Protein AF-A0A432Z0S8-F1 (afdb_monomer)

Organism: NCBI:txid431675

Structure (mmCIF, N/CA/C/O backbone):
data_AF-A0A432Z0S8-F1
#
_entry.id   AF-A0A432Z0S8-F1
#
loop_
_atom_site.group_PDB
_atom_site.id
_atom_site.type_symbol
_atom_site.label_atom_id
_atom_site.label_alt_id
_atom_site.label_comp_id
_atom_site.label_asym_id
_atom_site.label_entity_id
_atom_site.label_seq_id
_atom_site.pdbx_PDB_ins_code
_atom_site.Cartn_x
_atom_site.Cartn_y
_atom_site.Cartn_z
_atom_site.occupancy
_atom_site.B_iso_or_equiv
_atom_site.auth_seq_id
_atom_site.auth_comp_id
_atom_site.auth_asym_id
_atom_site.auth_atom_id
_atom_site.pdbx_PDB_model_num
ATOM 1 N N . MET A 1 1 ? -70.756 6.159 7.079 1.00 41.97 1 MET A N 1
ATOM 2 C CA . MET A 1 1 ? -69.393 5.868 6.576 1.00 41.97 1 MET A CA 1
ATOM 3 C C . MET A 1 1 ? -68.393 6.643 7.430 1.00 41.97 1 MET A C 1
ATOM 5 O O . MET A 1 1 ? -68.387 7.864 7.355 1.00 41.97 1 MET A O 1
ATOM 9 N N . LYS A 1 2 ? -67.633 5.977 8.310 1.00 38.75 2 LYS A N 1
ATOM 10 C CA . LYS A 1 2 ? -66.615 6.623 9.162 1.00 38.75 2 LYS A CA 1
ATOM 11 C C . LYS A 1 2 ? -65.277 6.604 8.418 1.00 38.75 2 LYS A C 1
ATOM 13 O O . LYS A 1 2 ? -64.790 5.527 8.095 1.00 38.75 2 LYS A O 1
ATOM 18 N N . LYS A 1 3 ? -64.715 7.777 8.114 1.00 46.41 3 LYS A N 1
ATOM 19 C CA . LYS A 1 3 ? -63.361 7.904 7.557 1.00 46.41 3 LYS A CA 1
ATOM 20 C C . LYS A 1 3 ? -62.367 7.886 8.719 1.00 46.41 3 LYS A C 1
ATOM 22 O O . LYS A 1 3 ? -62.436 8.755 9.582 1.00 46.41 3 LYS A O 1
ATOM 27 N N . VAL A 1 4 ? -61.491 6.886 8.756 1.00 46.94 4 VAL A N 1
ATOM 28 C CA . VAL A 1 4 ? -60.359 6.819 9.688 1.00 46.94 4 VAL A CA 1
ATOM 29 C C . VAL A 1 4 ? -59.166 7.465 8.990 1.00 46.94 4 VAL A C 1
ATOM 31 O O . VAL A 1 4 ? -58.782 7.027 7.909 1.00 46.94 4 VAL A O 1
ATOM 34 N N . PHE A 1 5 ? -58.616 8.525 9.578 1.00 50.75 5 PHE A N 1
ATOM 35 C CA . PHE A 1 5 ? -57.353 9.121 9.149 1.00 50.75 5 PHE A CA 1
ATOM 36 C C . PHE A 1 5 ? -56.224 8.472 9.951 1.00 50.75 5 PHE A C 1
ATOM 38 O O . PHE A 1 5 ? -56.194 8.581 11.175 1.00 50.75 5 PHE A O 1
ATOM 45 N N . VAL A 1 6 ? -55.314 7.784 9.264 1.00 52.09 6 VAL A N 1
ATOM 46 C CA . VAL A 1 6 ? -54.070 7.272 9.851 1.00 52.09 6 VAL A CA 1
ATOM 47 C C . VAL A 1 6 ? -53.019 8.368 9.709 1.00 52.09 6 VAL A C 1
ATOM 49 O O . VAL A 1 6 ? -52.659 8.742 8.595 1.00 52.09 6 VAL A O 1
ATOM 52 N N . PHE A 1 7 ? -52.5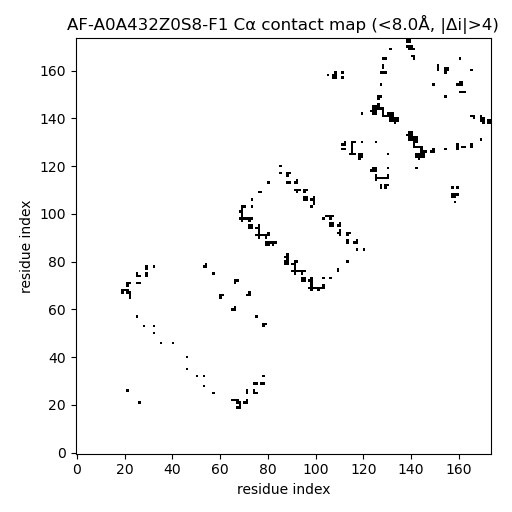58 8.908 10.834 1.00 52.44 7 PHE A N 1
ATOM 53 C CA . PHE A 1 7 ? -51.445 9.852 10.881 1.00 52.44 7 PHE A CA 1
ATOM 54 C C . PHE A 1 7 ? -50.150 9.045 11.030 1.00 52.44 7 PHE A C 1
ATOM 56 O O . PHE A 1 7 ? -49.915 8.429 12.069 1.00 52.44 7 PHE A O 1
ATOM 63 N N . LEU A 1 8 ? -49.337 8.998 9.975 1.00 54.88 8 LEU A N 1
ATOM 64 C CA . LEU A 1 8 ? -48.022 8.362 10.001 1.00 54.88 8 LEU A CA 1
ATOM 65 C C . LEU A 1 8 ? -47.038 9.327 10.680 1.00 54.88 8 LEU A C 1
ATOM 67 O O . LEU A 1 8 ? -46.632 10.328 10.092 1.00 54.88 8 LEU A O 1
ATOM 71 N N . LEU A 1 9 ? -46.696 9.057 11.940 1.00 48.53 9 LEU A N 1
ATOM 72 C CA . LEU A 1 9 ? -45.710 9.831 12.691 1.00 48.53 9 LEU A CA 1
ATOM 73 C C . LEU A 1 9 ? -44.302 9.406 12.234 1.00 48.53 9 LEU A C 1
ATOM 75 O O . LEU A 1 9 ? -43.792 8.373 12.662 1.00 48.53 9 LEU A O 1
ATOM 79 N N . ILE A 1 10 ? -43.682 10.171 11.333 1.00 61.19 10 ILE A N 1
ATOM 80 C CA . ILE A 1 10 ? -42.275 9.974 10.959 1.00 61.19 10 ILE A CA 1
ATOM 81 C C . ILE A 1 10 ? -41.421 10.566 12.084 1.00 61.19 10 ILE A C 1
ATOM 83 O O . ILE A 1 10 ? -41.228 11.777 12.162 1.00 61.19 10 ILE A O 1
ATOM 87 N N . VAL A 1 11 ? -40.942 9.713 12.989 1.00 63.09 11 VAL A N 1
ATOM 88 C CA . VAL A 1 11 ? -39.955 10.095 14.006 1.00 63.09 11 VAL A CA 1
ATOM 89 C C . VAL A 1 11 ? -38.586 10.130 13.332 1.00 63.09 11 VAL A C 1
ATOM 91 O O . VAL A 1 11 ? -37.966 9.095 13.103 1.00 63.09 11 VAL A O 1
ATOM 94 N N . THR A 1 12 ? -38.109 11.324 12.988 1.00 59.41 12 THR A N 1
ATOM 95 C CA . THR A 1 12 ? -36.720 11.527 12.570 1.00 59.41 12 THR A CA 1
ATOM 96 C C . THR A 1 12 ? -35.832 11.518 13.814 1.00 59.41 12 THR A C 1
ATOM 98 O O . THR A 1 12 ? -35.658 12.543 14.473 1.00 59.41 12 THR A O 1
ATOM 101 N N . CYS A 1 13 ? -35.290 10.353 14.168 1.00 56.84 13 CYS A N 1
ATOM 102 C CA . CYS A 1 13 ? -34.176 10.271 15.110 1.00 56.84 13 CYS A CA 1
ATOM 103 C C . CYS A 1 13 ? -32.920 10.819 14.424 1.00 56.84 13 CYS A C 1
ATOM 105 O O . CYS A 1 13 ? -32.254 10.109 13.673 1.00 56.84 13 CYS A O 1
ATOM 107 N N . SER A 1 14 ? -32.600 12.087 14.670 1.00 55.50 14 SER A N 1
ATOM 108 C CA . SER A 1 14 ? -31.286 12.640 14.348 1.00 55.50 14 SER A CA 1
ATOM 109 C C . SER A 1 14 ? -30.269 12.039 15.314 1.00 55.50 14 SER A C 1
ATOM 111 O O . SER A 1 14 ? -30.117 12.521 16.436 1.00 55.50 14 SER A O 1
ATOM 113 N N . PHE A 1 15 ? -29.604 10.957 14.912 1.00 60.72 15 PHE A N 1
ATOM 114 C CA . PHE A 1 15 ? -28.429 10.485 15.634 1.00 60.72 15 PHE A CA 1
ATOM 115 C C . PHE A 1 15 ? -27.281 11.464 15.367 1.00 60.72 15 PHE A C 1
ATOM 117 O O . PHE A 1 15 ? -26.988 11.734 14.198 1.00 60.72 15 PHE A O 1
ATOM 124 N N . PRO A 1 16 ? -26.642 12.032 16.403 1.00 56.00 16 PRO A N 1
ATOM 125 C CA . PRO A 1 16 ? -25.412 12.779 16.204 1.00 56.00 16 PRO A CA 1
ATOM 126 C C . PRO A 1 16 ? -24.366 11.842 15.591 1.00 56.00 16 PRO A C 1
ATOM 128 O O . PRO A 1 16 ? -24.008 10.824 16.180 1.00 56.00 16 PRO A O 1
ATOM 131 N N . VAL A 1 17 ? -23.898 12.182 14.391 1.00 58.09 17 VAL A N 1
ATOM 132 C CA . VAL A 1 17 ? -22.712 11.562 13.799 1.00 58.09 17 VAL A CA 1
ATOM 133 C C . VAL A 1 17 ? -21.517 12.136 14.552 1.00 58.09 17 VAL A C 1
ATOM 135 O O . VAL A 1 17 ? -21.055 13.235 14.250 1.00 58.09 17 VAL A O 1
ATOM 138 N N . PHE A 1 18 ? -21.065 11.438 15.590 1.00 58.38 18 PHE A N 1
ATOM 139 C CA . PHE A 1 18 ? -19.763 11.720 16.177 1.00 58.38 18 PHE A CA 1
ATOM 140 C C . PHE A 1 18 ? -18.705 11.184 15.214 1.00 58.38 18 PHE A C 1
ATOM 142 O O . PHE A 1 18 ? -18.731 10.011 14.851 1.00 58.38 18 PHE A O 1
ATOM 149 N N . ALA A 1 19 ? -17.810 12.055 14.751 1.00 65.31 19 ALA A N 1
ATOM 150 C CA . ALA A 1 19 ? -16.604 11.598 14.081 1.00 65.31 19 ALA A CA 1
ATOM 151 C C . ALA A 1 19 ? -15.737 10.898 15.135 1.00 65.31 19 ALA A C 1
ATOM 153 O O . ALA A 1 19 ? -15.396 11.524 16.140 1.00 65.31 19 ALA A O 1
ATOM 154 N N . ASN A 1 20 ? -15.422 9.619 14.930 1.00 78.31 20 ASN A N 1
ATOM 155 C CA . ASN A 1 20 ? -14.506 8.912 15.820 1.00 78.31 20 ASN A CA 1
ATOM 156 C C . ASN A 1 20 ? -13.107 9.524 15.704 1.00 78.31 20 ASN A C 1
ATOM 158 O O . ASN A 1 20 ? -12.659 9.894 14.614 1.00 78.31 20 ASN A O 1
ATOM 162 N N . GLU A 1 21 ? -12.441 9.680 16.845 1.00 89.50 21 GLU A N 1
ATOM 163 C CA . GLU A 1 21 ? -11.056 10.137 16.890 1.00 89.50 21 GLU A CA 1
ATOM 164 C C . GLU A 1 21 ? -10.124 9.025 16.394 1.00 89.50 21 GLU A C 1
ATOM 166 O O . GLU A 1 21 ? -10.395 7.842 16.584 1.00 89.50 21 GLU A O 1
ATOM 171 N N . ASN A 1 22 ? -9.017 9.404 15.752 1.00 94.69 22 ASN A N 1
ATOM 172 C CA . ASN A 1 22 ? -8.051 8.434 15.232 1.00 94.69 22 ASN A CA 1
ATOM 173 C C . ASN A 1 22 ? -7.352 7.679 16.370 1.00 94.69 22 ASN A C 1
ATOM 175 O O . ASN A 1 22 ? -7.012 8.261 17.405 1.00 94.69 22 ASN A O 1
ATOM 179 N N . ASN A 1 23 ? -7.038 6.410 16.133 1.00 96.81 23 ASN A N 1
ATOM 180 C CA . ASN A 1 23 ? -6.390 5.542 17.100 1.00 96.81 23 ASN A CA 1
ATOM 181 C C . ASN A 1 23 ? -4.902 5.912 17.277 1.00 96.81 23 ASN A C 1
ATOM 183 O O . ASN A 1 23 ? -4.072 5.746 16.376 1.00 96.81 23 ASN A O 1
ATOM 187 N N . THR A 1 24 ? -4.546 6.407 18.466 1.00 97.56 24 THR A N 1
ATOM 188 C CA . THR A 1 24 ? -3.180 6.856 18.789 1.00 97.56 24 THR A CA 1
ATOM 189 C C . THR A 1 24 ? -2.166 5.715 18.828 1.00 97.56 24 THR A C 1
ATOM 191 O O . THR A 1 24 ? -1.017 5.912 18.430 1.00 97.56 24 THR A O 1
ATOM 194 N N . GLU A 1 25 ? -2.580 4.520 19.247 1.00 97.81 25 GLU A N 1
ATOM 195 C CA . GLU A 1 25 ? -1.728 3.331 19.242 1.00 97.81 25 GLU A CA 1
ATOM 196 C C . GLU A 1 25 ? -1.424 2.888 17.810 1.00 97.81 25 GLU A C 1
ATOM 198 O O . GLU A 1 25 ? -0.278 2.602 17.467 1.00 97.81 25 GLU A O 1
ATOM 203 N N . LEU A 1 26 ? -2.420 2.921 16.926 1.00 98.00 26 LEU A N 1
ATOM 204 C CA . LEU A 1 26 ? -2.212 2.585 15.523 1.00 98.00 26 LEU A CA 1
ATOM 205 C C . LEU A 1 26 ? -1.317 3.608 14.811 1.00 98.00 26 LEU A C 1
ATOM 207 O O . LEU A 1 26 ? -0.475 3.236 13.994 1.00 98.00 26 LEU A O 1
ATOM 211 N N . ALA A 1 27 ? -1.436 4.890 15.165 1.00 97.94 27 ALA A N 1
ATOM 212 C CA . ALA A 1 27 ? -0.508 5.920 14.708 1.00 97.94 27 ALA A CA 1
ATOM 213 C C . ALA A 1 27 ? 0.930 5.672 15.206 1.00 97.94 27 ALA A C 1
ATOM 215 O O . ALA A 1 27 ? 1.882 5.875 14.449 1.00 97.94 27 ALA A O 1
ATOM 216 N N . ARG A 1 28 ? 1.112 5.206 16.450 1.00 98.38 28 ARG A N 1
ATOM 217 C CA . ARG A 1 28 ? 2.427 4.808 16.981 1.00 98.38 28 ARG A CA 1
ATOM 218 C C . ARG A 1 28 ? 3.014 3.642 16.181 1.00 98.38 28 ARG A C 1
ATOM 220 O O . ARG A 1 28 ? 4.130 3.773 15.682 1.00 98.38 28 ARG A O 1
ATOM 227 N N . LEU A 1 29 ? 2.247 2.564 15.993 1.00 98.25 29 LEU A N 1
ATOM 228 C CA . LEU A 1 29 ? 2.660 1.383 15.221 1.00 98.25 29 LEU A CA 1
ATOM 229 C C . LEU A 1 29 ? 3.061 1.750 13.788 1.00 98.25 29 LEU A C 1
ATOM 231 O O . LEU A 1 29 ? 4.092 1.294 13.297 1.00 98.25 29 LEU A O 1
ATOM 235 N N . PHE A 1 30 ? 2.282 2.614 13.134 1.00 97.94 30 PHE A N 1
ATOM 236 C CA . PHE A 1 30 ? 2.601 3.118 11.802 1.00 97.94 30 PHE A CA 1
ATOM 237 C C . PHE A 1 30 ? 3.923 3.889 11.788 1.00 97.94 30 PHE A C 1
ATOM 239 O O . PHE A 1 30 ? 4.773 3.649 10.937 1.00 97.94 30 PHE A O 1
ATOM 246 N N . ASN A 1 31 ? 4.133 4.808 12.730 1.00 97.25 31 ASN A N 1
ATOM 247 C CA . ASN A 1 31 ? 5.365 5.593 12.771 1.00 97.25 31 ASN A CA 1
ATOM 248 C C . ASN A 1 31 ? 6.602 4.722 13.017 1.00 97.25 31 ASN A C 1
ATOM 250 O O . ASN A 1 31 ? 7.661 5.010 12.460 1.00 97.25 31 ASN A O 1
ATOM 254 N N . GLU A 1 32 ? 6.491 3.686 13.844 1.00 95.88 32 GLU A N 1
ATOM 255 C CA . GLU A 1 32 ? 7.565 2.712 14.072 1.00 95.88 32 GLU A CA 1
ATOM 256 C C . GLU A 1 32 ? 7.866 1.903 12.814 1.00 95.88 32 GLU A C 1
ATOM 258 O O . GLU A 1 32 ? 9.026 1.770 12.434 1.00 95.88 32 GLU A O 1
ATOM 263 N N . ASP A 1 33 ? 6.826 1.454 12.115 1.00 95.44 33 ASP A N 1
ATOM 264 C CA . ASP A 1 33 ? 6.955 0.767 10.834 1.00 95.44 33 ASP A CA 1
ATOM 265 C C . ASP A 1 33 ? 7.683 1.627 9.783 1.00 95.44 33 ASP A C 1
ATOM 267 O O . ASP A 1 33 ? 8.674 1.201 9.190 1.00 95.44 33 ASP A O 1
ATOM 271 N N . GLN A 1 34 ? 7.275 2.889 9.620 1.00 94.38 34 GLN A N 1
ATOM 272 C CA . GLN A 1 34 ? 7.924 3.806 8.677 1.00 94.38 34 GLN A CA 1
ATOM 273 C C . GLN A 1 34 ? 9.376 4.129 9.053 1.00 94.38 34 GLN A C 1
ATOM 275 O O . GLN A 1 34 ? 10.187 4.429 8.174 1.00 94.38 34 GLN A O 1
ATOM 280 N N . GLN A 1 35 ? 9.707 4.130 10.347 1.00 93.25 35 GLN A N 1
ATOM 281 C CA . GLN A 1 35 ? 11.079 4.326 10.815 1.00 93.25 35 GLN A CA 1
ATOM 282 C C . GLN A 1 35 ? 11.944 3.103 10.509 1.00 93.25 35 GLN A C 1
ATOM 284 O O . GLN A 1 35 ? 13.042 3.273 9.978 1.00 93.25 35 GLN A O 1
ATOM 289 N N . ALA A 1 36 ? 11.433 1.896 10.763 1.00 89.75 36 ALA A N 1
ATOM 290 C CA . ALA A 1 36 ? 12.126 0.647 10.457 1.00 89.75 36 ALA A CA 1
ATOM 291 C C . ALA A 1 36 ? 12.476 0.547 8.963 1.00 89.75 36 ALA A C 1
ATOM 293 O O . ALA A 1 36 ? 13.636 0.324 8.626 1.00 89.75 36 ALA A O 1
ATOM 294 N N . GLN A 1 37 ? 11.531 0.865 8.071 1.00 86.44 37 GLN A N 1
ATOM 295 C CA . GLN A 1 37 ? 11.727 0.839 6.610 1.00 86.44 37 GLN A CA 1
ATOM 296 C C . GLN A 1 37 ? 12.766 1.848 6.086 1.00 86.44 37 GLN A C 1
ATOM 298 O O . GLN A 1 37 ? 13.246 1.738 4.959 1.00 86.44 37 GLN A O 1
ATOM 303 N N . ARG A 1 38 ? 13.118 2.866 6.880 1.00 86.19 38 ARG A N 1
ATOM 304 C CA . ARG A 1 38 ? 14.179 3.836 6.547 1.00 86.19 38 ARG A CA 1
ATOM 305 C C . ARG A 1 38 ? 15.529 3.463 7.145 1.00 86.19 38 ARG A C 1
ATOM 307 O O . ARG A 1 38 ? 16.543 4.038 6.752 1.00 86.19 38 ARG A O 1
ATOM 314 N N . SER A 1 39 ? 15.536 2.579 8.135 1.00 80.81 39 SER A N 1
ATOM 315 C CA . SER A 1 39 ? 16.743 2.178 8.840 1.00 80.81 39 SER A CA 1
ATOM 316 C C . SER A 1 39 ? 17.507 1.121 8.044 1.00 80.81 39 SER A C 1
ATOM 318 O O . SER A 1 39 ? 16.917 0.238 7.430 1.00 80.81 39 SER A O 1
ATOM 320 N N . GLN A 1 40 ? 18.835 1.207 8.054 1.00 70.94 40 GLN A N 1
ATOM 321 C CA . GLN A 1 40 ? 19.690 0.108 7.611 1.00 70.94 40 GLN A CA 1
ATOM 322 C C . GLN A 1 40 ? 19.971 -0.762 8.838 1.00 70.94 40 GLN A C 1
ATOM 324 O O . GLN A 1 40 ? 20.832 -0.416 9.648 1.00 70.94 40 GLN A O 1
ATOM 329 N N . SER A 1 41 ? 19.205 -1.839 9.023 1.00 75.19 41 SER A N 1
ATOM 330 C CA . SER A 1 41 ? 19.532 -2.850 10.034 1.00 75.19 41 SER A CA 1
ATOM 331 C C . SER A 1 41 ? 20.477 -3.887 9.445 1.00 75.19 41 SER A C 1
ATOM 333 O O . SER A 1 41 ? 20.346 -4.277 8.289 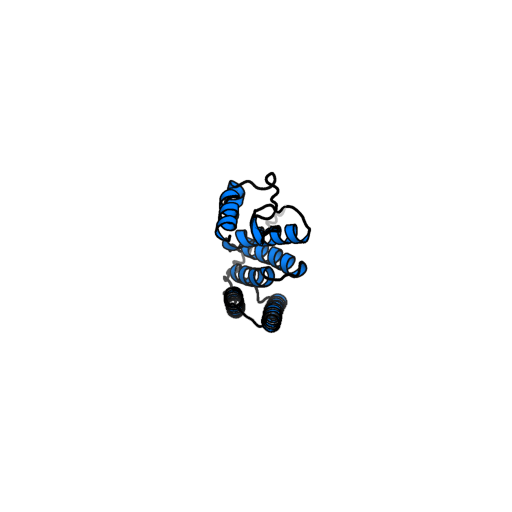1.00 75.19 41 SER A O 1
ATOM 335 N N . ASN A 1 42 ? 21.394 -4.368 10.278 1.00 75.38 42 ASN A N 1
ATOM 336 C CA . ASN A 1 42 ? 22.218 -5.536 9.975 1.00 75.38 42 ASN A CA 1
ATOM 337 C C . ASN A 1 42 ? 21.686 -6.807 10.668 1.00 75.38 42 ASN A C 1
ATOM 339 O O . ASN A 1 42 ? 22.238 -7.885 10.458 1.00 75.38 42 ASN A O 1
ATOM 343 N N . ASP A 1 43 ? 20.648 -6.677 11.505 1.00 85.62 43 ASP A N 1
ATOM 344 C CA . ASP A 1 43 ? 19.959 -7.776 12.188 1.00 85.62 43 ASP A CA 1
ATOM 345 C C . ASP A 1 43 ? 18.565 -7.952 11.571 1.00 85.62 43 ASP A C 1
ATOM 347 O O . ASP A 1 43 ? 17.587 -7.326 11.990 1.00 85.62 43 ASP A O 1
ATOM 351 N N . TRP A 1 44 ? 18.517 -8.757 10.510 1.00 82.44 44 TRP A N 1
ATOM 352 C CA . TRP A 1 44 ? 17.300 -9.055 9.754 1.00 82.44 44 TRP A CA 1
ATOM 353 C C . TRP A 1 44 ? 16.300 -9.872 10.582 1.00 82.44 44 TRP A C 1
ATOM 355 O O . TRP A 1 44 ? 15.110 -9.579 10.565 1.00 82.44 44 TRP A O 1
ATOM 365 N N . ASP A 1 45 ? 16.780 -10.802 11.413 1.00 86.00 45 ASP A N 1
ATOM 366 C CA . ASP A 1 45 ? 15.914 -11.623 12.265 1.00 86.00 45 ASP A CA 1
ATOM 367 C C . ASP A 1 45 ? 15.177 -10.780 13.319 1.00 86.00 45 ASP A C 1
ATOM 369 O O . ASP A 1 45 ? 14.038 -11.080 13.690 1.00 86.00 45 ASP A O 1
ATOM 373 N N . ALA A 1 46 ? 15.830 -9.750 13.869 1.00 86.25 46 ALA A N 1
ATOM 374 C CA . ALA A 1 46 ? 15.176 -8.815 14.779 1.00 86.25 46 ALA A CA 1
ATOM 375 C C . ALA A 1 46 ? 14.115 -7.972 14.066 1.00 86.25 46 ALA A C 1
ATOM 377 O O . ALA A 1 46 ? 13.009 -7.846 14.597 1.00 86.25 46 ALA A O 1
ATOM 378 N N . LEU A 1 47 ? 14.419 -7.464 12.867 1.00 85.81 47 LEU A N 1
ATOM 379 C CA . LEU A 1 47 ? 13.455 -6.712 12.063 1.00 85.81 47 LEU A CA 1
ATOM 380 C C . LEU A 1 47 ? 12.207 -7.540 11.753 1.00 85.81 47 LEU A C 1
ATOM 382 O O . LEU A 1 47 ? 11.098 -7.073 12.010 1.00 85.81 47 LEU A O 1
ATOM 386 N N . ASP A 1 48 ? 12.377 -8.782 11.298 1.00 86.62 48 ASP A N 1
ATOM 387 C CA . ASP A 1 48 ? 11.262 -9.666 10.947 1.00 86.62 48 ASP A CA 1
ATOM 388 C C . ASP A 1 48 ? 10.346 -9.928 12.151 1.00 86.62 48 ASP A C 1
ATOM 390 O O . ASP A 1 48 ? 9.114 -9.913 12.038 1.00 86.62 48 ASP A O 1
ATOM 394 N N . ARG A 1 49 ? 10.933 -10.130 13.341 1.00 90.38 49 ARG A N 1
ATOM 395 C CA . ARG A 1 49 ? 10.170 -10.297 14.589 1.00 90.38 49 ARG A CA 1
ATOM 396 C C . ARG A 1 49 ? 9.400 -9.035 14.963 1.00 90.38 49 ARG A C 1
ATOM 398 O O . ARG A 1 49 ? 8.252 -9.135 15.392 1.00 90.38 49 ARG A O 1
ATOM 405 N N . GLU A 1 50 ? 10.011 -7.863 14.829 1.00 92.19 50 GLU A N 1
ATOM 406 C CA . GLU A 1 50 ? 9.357 -6.588 15.132 1.00 92.19 50 GLU A CA 1
ATOM 407 C C . GLU A 1 50 ? 8.231 -6.273 14.141 1.00 92.19 50 GLU A C 1
ATOM 409 O O . GLU A 1 50 ? 7.157 -5.826 14.546 1.00 92.19 50 GLU A O 1
ATOM 414 N N . GLU A 1 51 ? 8.436 -6.549 12.854 1.00 92.56 51 GLU A N 1
ATOM 415 C CA . GLU A 1 51 ? 7.406 -6.437 11.821 1.00 92.56 51 GLU A CA 1
ATOM 416 C C . GLU A 1 51 ? 6.224 -7.371 12.093 1.00 92.56 51 GLU A C 1
ATOM 418 O O . GLU A 1 51 ? 5.069 -6.939 12.037 1.00 92.56 51 GLU A O 1
ATOM 423 N N . ALA A 1 52 ? 6.492 -8.631 12.452 1.00 94.44 52 ALA A N 1
ATOM 424 C CA . ALA A 1 52 ? 5.453 -9.580 12.844 1.00 94.44 52 ALA A CA 1
ATOM 425 C C . ALA A 1 52 ? 4.682 -9.104 14.085 1.00 94.44 52 ALA A C 1
ATOM 427 O O . ALA A 1 52 ? 3.451 -9.098 14.078 1.00 94.44 52 ALA A O 1
ATOM 428 N N . ALA A 1 53 ? 5.384 -8.615 15.112 1.00 96.62 53 ALA A N 1
ATOM 429 C CA . ALA A 1 53 ? 4.756 -8.092 16.323 1.00 96.62 53 ALA A CA 1
ATOM 430 C C . ALA A 1 53 ? 3.846 -6.884 16.037 1.00 96.62 53 ALA A C 1
ATOM 432 O O . ALA A 1 53 ? 2.762 -6.775 16.617 1.00 96.62 53 ALA A O 1
ATOM 433 N N . ARG A 1 54 ? 4.241 -5.992 15.113 1.00 97.62 54 ARG A N 1
ATOM 434 C CA . ARG A 1 54 ? 3.379 -4.884 14.669 1.00 97.62 54 ARG A CA 1
ATOM 435 C C . ARG A 1 54 ? 2.119 -5.402 13.978 1.00 97.62 54 ARG A C 1
ATOM 437 O O . ARG A 1 54 ? 1.029 -4.937 14.309 1.00 97.62 54 ARG A O 1
ATOM 444 N N . ARG A 1 55 ? 2.232 -6.381 13.074 1.00 98.06 55 ARG A N 1
ATOM 445 C CA . ARG A 1 55 ? 1.063 -6.995 12.415 1.00 98.06 55 ARG A CA 1
ATOM 446 C C . ARG A 1 55 ? 0.111 -7.637 13.427 1.00 98.06 55 ARG A C 1
ATOM 448 O O . ARG A 1 55 ? -1.092 -7.385 13.363 1.00 98.06 55 ARG A O 1
ATOM 455 N N . ASP A 1 56 ? 0.633 -8.375 14.403 1.00 98.31 56 ASP A N 1
ATOM 456 C CA . ASP A 1 56 ? -0.168 -8.993 15.468 1.00 98.31 56 ASP A CA 1
ATOM 457 C C . ASP A 1 56 ? -0.901 -7.953 16.327 1.00 98.31 56 ASP A C 1
ATOM 459 O O . ASP A 1 56 ? -2.079 -8.127 16.658 1.00 98.31 56 ASP A O 1
ATOM 463 N N . ALA A 1 57 ? -0.243 -6.834 16.645 1.00 98.50 57 ALA A N 1
ATOM 464 C CA . ALA A 1 57 ? -0.869 -5.727 17.361 1.00 98.50 57 ALA A CA 1
ATOM 465 C C . ALA A 1 57 ? -2.030 -5.116 16.556 1.00 98.50 57 ALA A C 1
ATOM 467 O O . ALA A 1 57 ? -3.120 -4.925 17.101 1.00 98.50 57 ALA A O 1
ATOM 468 N N . VAL A 1 58 ? -1.851 -4.889 15.248 1.00 98.62 58 VAL A N 1
ATOM 469 C CA . VAL A 1 58 ? -2.931 -4.401 14.371 1.00 98.62 58 VAL A CA 1
ATOM 470 C C . VAL A 1 58 ? -4.093 -5.397 14.304 1.00 98.62 58 VAL A C 1
ATOM 472 O O . VAL A 1 58 ? -5.252 -4.990 14.395 1.00 98.62 58 VAL A O 1
ATOM 475 N N . LEU A 1 59 ? -3.821 -6.703 14.202 1.00 98.62 59 LEU A N 1
ATOM 476 C CA . LEU A 1 59 ? -4.867 -7.734 14.228 1.00 98.62 59 LEU A CA 1
ATOM 477 C C . LEU A 1 59 ? -5.663 -7.713 15.539 1.00 98.62 59 LEU A C 1
ATOM 479 O O . LEU A 1 59 ? -6.886 -7.877 15.523 1.00 98.62 59 LEU A O 1
ATOM 483 N N . ALA A 1 60 ? -4.996 -7.487 16.672 1.00 98.56 60 ALA A N 1
ATOM 484 C CA . ALA A 1 60 ? -5.664 -7.363 17.961 1.00 98.56 60 ALA A CA 1
ATOM 485 C C . ALA A 1 60 ? -6.591 -6.135 18.014 1.00 98.56 60 ALA A C 1
ATOM 487 O O . ALA A 1 60 ? -7.715 -6.261 18.504 1.00 98.56 60 ALA A O 1
ATOM 488 N N . LEU A 1 61 ? -6.161 -4.986 17.481 1.00 98.50 61 LEU A N 1
ATOM 489 C CA . LEU A 1 61 ? -6.983 -3.771 17.383 1.00 98.50 61 LEU A CA 1
ATOM 490 C C . LEU A 1 61 ? -8.204 -3.991 16.475 1.00 98.50 61 LEU A C 1
ATOM 492 O O . LEU A 1 61 ? -9.331 -3.695 16.873 1.00 98.50 61 LEU A O 1
ATOM 496 N N . LEU A 1 62 ? -8.007 -4.602 15.300 1.00 98.19 62 LEU A N 1
ATOM 497 C CA . LEU A 1 62 ? -9.092 -4.967 14.378 1.00 98.19 62 LEU A CA 1
ATOM 498 C C . LEU A 1 62 ? -10.128 -5.870 15.058 1.00 98.19 62 LEU A C 1
ATOM 500 O O . LEU A 1 62 ? -11.328 -5.627 14.964 1.00 98.19 62 LEU A O 1
ATOM 504 N N . LYS A 1 63 ? -9.674 -6.894 15.793 1.00 98.12 63 LYS A N 1
ATOM 505 C CA . LYS A 1 63 ? -10.557 -7.833 16.500 1.00 98.12 63 LYS A CA 1
ATOM 506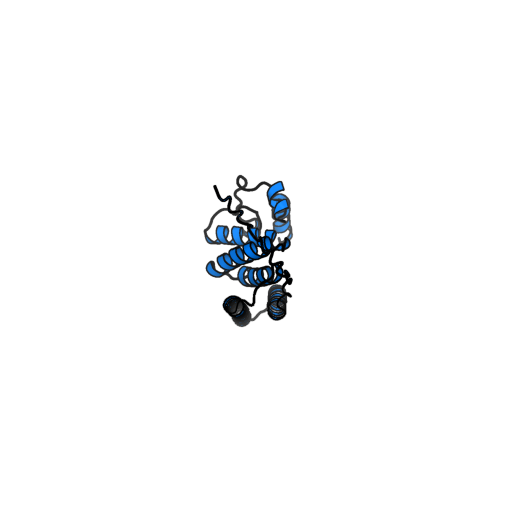 C C . LYS A 1 63 ? -11.381 -7.161 17.602 1.00 98.12 63 LYS A C 1
ATOM 508 O O . LYS A 1 63 ? -12.497 -7.599 17.873 1.00 98.12 63 LYS A O 1
ATOM 513 N N . LYS A 1 64 ? -10.830 -6.133 18.251 1.00 97.88 64 LYS A N 1
ATOM 514 C CA . LYS A 1 64 ? -11.526 -5.345 19.278 1.00 97.88 64 LYS A CA 1
ATOM 515 C C . LYS A 1 64 ? -12.483 -4.304 18.693 1.00 97.88 64 LYS A C 1
ATOM 517 O O . LYS A 1 64 ? -13.275 -3.750 19.446 1.00 97.88 64 LYS A O 1
ATOM 522 N N . GLY A 1 65 ? -12.432 -4.063 17.382 1.00 96.62 65 GLY A N 1
ATOM 523 C CA . GLY A 1 65 ? -13.195 -3.001 16.730 1.00 96.62 65 GLY A CA 1
ATOM 524 C C . GLY A 1 65 ? -12.595 -1.609 16.933 1.00 96.62 65 GLY A C 1
ATOM 525 O O . GLY A 1 65 ? -13.299 -0.632 16.762 1.00 96.62 65 GLY A O 1
ATOM 526 N N . GLU A 1 66 ? -11.310 -1.509 17.285 1.00 97.25 66 GLU A N 1
ATOM 527 C CA . GLU A 1 66 ? -10.634 -0.237 17.601 1.00 97.25 66 GLU A CA 1
ATOM 528 C C . GLU A 1 66 ? -9.998 0.436 16.362 1.00 97.25 66 GLU A C 1
ATOM 530 O O . GLU A 1 66 ? -9.249 1.403 16.494 1.00 97.25 66 GLU A O 1
ATOM 535 N N . VAL A 1 67 ? -10.258 -0.087 15.159 1.00 97.94 67 VAL A N 1
ATOM 536 C CA . VAL A 1 67 ? -9.845 0.487 13.865 1.00 97.94 67 VAL A CA 1
ATOM 537 C C . VAL A 1 67 ? -11.103 0.994 13.173 1.00 97.94 67 VAL A C 1
ATOM 539 O O . VAL A 1 67 ? -11.897 0.197 12.666 1.00 97.94 67 VAL A O 1
ATOM 542 N N . GLU A 1 68 ? -11.318 2.307 13.187 1.00 96.94 68 GLU A N 1
ATOM 543 C CA . GLU A 1 68 ? -12.638 2.870 12.881 1.00 96.94 68 GLU A CA 1
ATOM 544 C C . GLU A 1 68 ? -12.594 3.955 11.807 1.00 96.94 68 GLU A C 1
ATOM 546 O O . GLU A 1 68 ? -13.497 4.024 10.972 1.00 96.94 68 GLU A O 1
ATOM 551 N N . THR A 1 69 ? -11.557 4.795 11.794 1.00 98.12 69 THR A N 1
ATOM 552 C CA . THR A 1 69 ? -11.474 5.918 10.855 1.00 98.12 69 THR A CA 1
ATOM 553 C C . THR A 1 69 ? -10.748 5.541 9.569 1.00 98.12 69 THR A C 1
ATOM 555 O O . THR A 1 69 ? -9.943 4.611 9.523 1.00 98.12 69 THR A O 1
ATOM 558 N N . GLY A 1 70 ? -10.955 6.325 8.506 1.00 98.19 70 GLY A N 1
ATOM 559 C CA . GLY A 1 70 ? -10.190 6.151 7.273 1.00 98.19 70 GLY A CA 1
ATOM 560 C C . GLY A 1 70 ? -8.672 6.204 7.500 1.00 98.19 70 GLY A C 1
ATOM 561 O O . GLY A 1 70 ? -7.941 5.429 6.885 1.00 98.19 70 GLY A O 1
ATOM 562 N N . LEU A 1 71 ? -8.188 7.046 8.422 1.00 98.38 71 LEU A N 1
ATOM 563 C CA . LEU A 1 71 ? -6.764 7.102 8.763 1.00 98.38 71 LEU A CA 1
ATOM 564 C C . LEU A 1 71 ? -6.302 5.841 9.503 1.00 98.38 71 LEU A C 1
ATOM 566 O O . LEU A 1 71 ? -5.205 5.355 9.232 1.00 98.38 71 LEU A O 1
ATOM 570 N N . ASP A 1 72 ? -7.135 5.285 10.382 1.00 98.62 72 ASP A N 1
ATOM 571 C CA . ASP A 1 72 ? -6.805 4.048 11.083 1.00 98.62 72 ASP A CA 1
ATOM 572 C C . ASP A 1 72 ? -6.623 2.899 10.087 1.00 98.62 72 ASP A C 1
ATOM 574 O O . ASP A 1 72 ? -5.578 2.249 10.040 1.00 98.62 72 ASP A O 1
ATOM 578 N N . TYR A 1 73 ? -7.607 2.704 9.208 1.00 98.81 73 TYR A N 1
ATOM 579 C CA . TYR A 1 73 ? -7.532 1.686 8.163 1.00 98.81 73 TYR A CA 1
ATOM 580 C C . TYR A 1 73 ? -6.331 1.895 7.233 1.00 98.81 73 TYR A C 1
ATOM 582 O O . TYR A 1 73 ? -5.704 0.918 6.826 1.00 98.81 73 TYR A O 1
ATOM 590 N N . PHE A 1 74 ? -5.964 3.147 6.937 1.00 98.81 74 PHE A N 1
ATOM 591 C CA . PHE A 1 74 ? -4.765 3.448 6.155 1.00 98.81 74 PHE A CA 1
ATOM 592 C C . PHE A 1 74 ? -3.489 2.999 6.872 1.00 98.81 74 PHE A C 1
ATOM 594 O O . PHE A 1 74 ? -2.660 2.314 6.278 1.00 98.81 74 PHE A O 1
ATOM 601 N N . HIS A 1 75 ? -3.332 3.360 8.147 1.00 98.75 75 HIS A N 1
ATOM 602 C CA . HIS A 1 75 ? -2.174 2.965 8.947 1.00 98.75 75 HIS A CA 1
ATOM 603 C C . HIS A 1 75 ? -2.048 1.443 9.048 1.00 98.75 75 HIS A C 1
ATOM 605 O O . HIS A 1 75 ? -0.970 0.901 8.805 1.00 98.75 75 HIS A O 1
ATOM 611 N N . ALA A 1 76 ? -3.156 0.752 9.328 1.00 98.75 76 ALA A N 1
ATOM 612 C CA . ALA A 1 76 ? -3.200 -0.704 9.343 1.00 98.75 76 ALA A CA 1
ATOM 613 C C . ALA A 1 76 ? -2.793 -1.297 7.982 1.00 98.75 76 ALA A C 1
ATOM 615 O O . ALA A 1 76 ? -1.961 -2.200 7.924 1.00 98.75 76 ALA A O 1
ATOM 616 N N . ALA A 1 77 ? -3.337 -0.767 6.882 1.00 98.75 77 ALA A N 1
ATOM 617 C CA . ALA A 1 77 ? -3.038 -1.238 5.535 1.00 98.75 77 ALA A CA 1
ATOM 618 C C . ALA A 1 77 ? -1.552 -1.098 5.173 1.00 98.75 77 ALA A C 1
ATOM 620 O O . ALA A 1 77 ? -0.986 -2.020 4.591 1.00 98.75 77 ALA A O 1
ATOM 621 N N . VAL A 1 78 ? -0.906 0.016 5.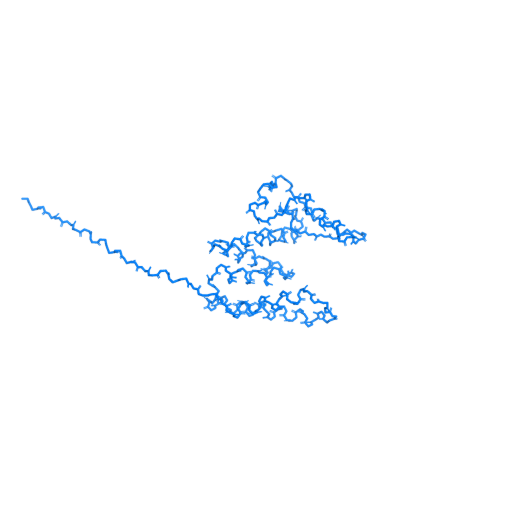536 1.00 98.38 78 VAL A N 1
ATOM 622 C CA . VAL A 1 78 ? 0.526 0.219 5.258 1.00 98.38 78 VAL A CA 1
ATOM 623 C C . VAL A 1 78 ? 1.393 -0.804 5.994 1.00 98.38 78 VAL A C 1
ATOM 625 O O . VAL A 1 78 ? 2.296 -1.367 5.385 1.00 98.38 78 VAL A O 1
ATOM 628 N N . ILE A 1 79 ? 1.081 -1.110 7.256 1.00 98.44 79 ILE A N 1
ATOM 629 C CA . ILE A 1 79 ? 1.831 -2.109 8.038 1.00 98.44 79 ILE A CA 1
ATOM 630 C C . ILE A 1 79 ? 1.757 -3.496 7.372 1.00 98.44 79 ILE A C 1
ATOM 632 O O . ILE A 1 79 ? 2.756 -4.207 7.298 1.00 98.44 79 ILE A O 1
ATOM 636 N N . PHE A 1 80 ? 0.594 -3.887 6.840 1.00 98.44 80 PHE A N 1
ATOM 637 C CA . PHE A 1 80 ? 0.465 -5.154 6.110 1.00 98.44 80 PHE A CA 1
ATOM 638 C C . PHE A 1 80 ? 1.092 -5.122 4.707 1.00 98.44 80 PHE A C 1
ATOM 640 O O . PHE A 1 80 ? 1.584 -6.150 4.246 1.00 98.44 80 PHE A O 1
ATOM 647 N N . GLN A 1 81 ? 1.110 -3.966 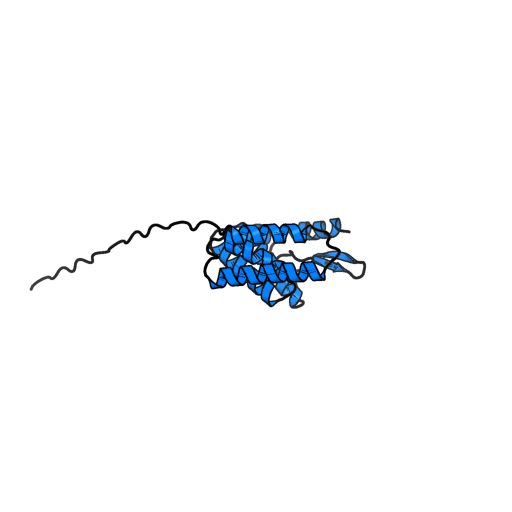4.034 1.00 96.88 81 GLN A N 1
ATOM 648 C CA . GLN A 1 81 ? 1.691 -3.802 2.694 1.00 96.88 81 GLN A CA 1
ATOM 649 C C . GLN A 1 81 ? 3.186 -4.149 2.650 1.00 96.88 81 GLN A C 1
ATOM 651 O O . GLN A 1 81 ? 3.679 -4.592 1.612 1.00 96.88 81 GLN A O 1
ATOM 656 N N . HIS A 1 82 ? 3.903 -3.948 3.757 1.00 93.50 82 HIS A N 1
ATOM 657 C CA . HIS A 1 82 ? 5.332 -4.248 3.866 1.00 93.50 82 HIS A CA 1
ATOM 658 C C . HIS A 1 82 ? 5.647 -5.731 4.090 1.00 93.50 82 HIS A C 1
ATOM 660 O O . HIS A 1 82 ? 6.807 -6.116 4.031 1.00 93.50 82 HIS A O 1
ATOM 666 N N . SER A 1 83 ? 4.636 -6.581 4.282 1.00 93.06 83 SER A N 1
ATOM 667 C CA . SER A 1 83 ? 4.833 -8.026 4.397 1.00 93.06 83 SER 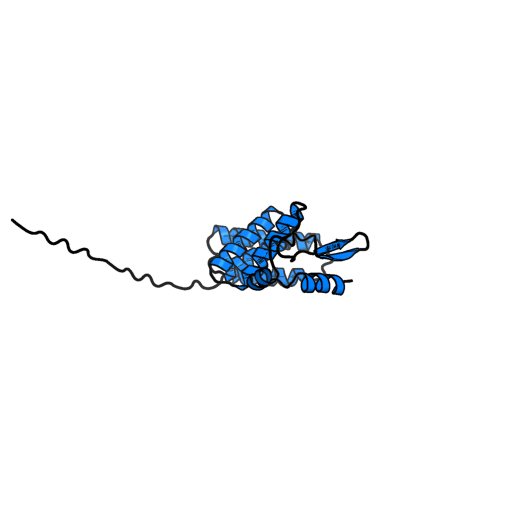A CA 1
ATOM 668 C C . SER A 1 83 ? 5.217 -8.668 3.055 1.00 93.06 83 SER A C 1
ATOM 670 O O . SER A 1 83 ? 4.853 -8.199 1.967 1.00 93.06 83 SER A O 1
ATOM 672 N N . GLU A 1 84 ? 5.919 -9.797 3.129 1.00 91.31 84 GLU A N 1
ATOM 673 C CA . GLU A 1 84 ? 6.145 -10.708 1.998 1.00 91.31 84 GLU A CA 1
ATOM 674 C C . GLU A 1 84 ? 5.021 -11.751 1.847 1.00 91.31 84 GLU A C 1
ATOM 676 O O . GLU A 1 84 ? 4.925 -12.441 0.833 1.00 91.31 84 GLU A O 1
ATOM 681 N N . SER A 1 85 ? 4.126 -11.858 2.835 1.00 95.88 85 SER A N 1
ATOM 682 C CA . SER A 1 85 ? 2.997 -12.788 2.794 1.00 95.88 85 SER A CA 1
ATOM 683 C C . SER A 1 85 ? 1.884 -12.284 1.877 1.00 95.88 85 SER A C 1
ATOM 685 O O . SER A 1 85 ? 1.335 -11.199 2.072 1.00 95.88 85 SER A O 1
ATOM 687 N N . VAL A 1 86 ? 1.449 -13.127 0.935 1.00 97.56 86 VAL A N 1
ATOM 688 C CA . VAL A 1 86 ? 0.276 -12.845 0.089 1.00 97.56 86 VAL A CA 1
ATOM 689 C C . VAL A 1 86 ? -0.995 -12.609 0.903 1.00 97.56 86 VAL A C 1
ATOM 691 O O . VAL A 1 86 ? -1.842 -11.812 0.502 1.00 97.56 86 VAL A O 1
ATOM 694 N N . GLU A 1 87 ? -1.148 -13.271 2.052 1.00 98.06 87 GLU A N 1
ATOM 695 C CA . GLU A 1 87 ? -2.318 -13.068 2.908 1.00 98.06 87 GLU A CA 1
ATOM 696 C C . GLU A 1 87 ? -2.329 -11.657 3.501 1.00 98.06 87 GLU A C 1
ATOM 698 O O . GLU A 1 87 ? -3.366 -10.990 3.507 1.00 98.06 87 GLU A O 1
ATOM 703 N N . ASP A 1 88 ? -1.169 -11.175 3.939 1.00 98.12 88 ASP A N 1
ATOM 704 C CA . ASP A 1 88 ? -1.033 -9.820 4.459 1.00 98.12 88 ASP A CA 1
ATOM 705 C C . ASP A 1 88 ? -1.227 -8.783 3.357 1.00 98.12 88 ASP A C 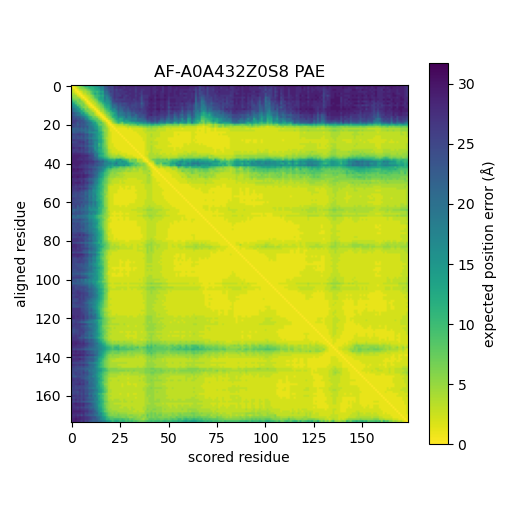1
ATOM 707 O O . ASP A 1 88 ? -1.938 -7.807 3.569 1.00 98.12 88 ASP A O 1
ATOM 711 N N . ILE A 1 89 ? -0.718 -9.017 2.148 1.00 98.50 89 ILE A N 1
ATOM 712 C CA . ILE A 1 89 ? -0.941 -8.101 1.021 1.00 98.50 89 ILE A CA 1
ATOM 713 C C . ILE A 1 89 ? -2.437 -8.046 0.651 1.00 98.50 89 ILE A C 1
ATOM 715 O O . ILE A 1 89 ? -2.981 -6.967 0.406 1.00 98.50 89 ILE A O 1
ATOM 719 N N . ARG A 1 90 ? -3.156 -9.180 0.685 1.00 98.56 90 ARG A N 1
ATOM 720 C CA . ARG A 1 90 ? -4.624 -9.197 0.512 1.00 98.56 90 ARG A CA 1
ATOM 721 C C . ARG A 1 90 ? -5.325 -8.383 1.597 1.00 98.56 90 ARG A C 1
ATOM 723 O O . ARG A 1 90 ? -6.273 -7.653 1.305 1.00 98.56 90 ARG A O 1
ATOM 730 N N . ARG A 1 91 ? -4.857 -8.490 2.842 1.00 98.62 91 ARG A N 1
ATOM 731 C CA . ARG A 1 91 ? -5.369 -7.703 3.966 1.00 98.62 91 ARG A CA 1
ATOM 732 C C . ARG A 1 91 ? -5.083 -6.214 3.781 1.00 98.62 91 ARG A C 1
ATOM 734 O O . ARG A 1 91 ? -5.994 -5.414 3.972 1.00 98.62 91 ARG A O 1
ATOM 741 N N . ALA A 1 92 ? -3.883 -5.846 3.336 1.00 98.75 92 ALA A N 1
ATOM 742 C CA . ALA A 1 92 ? -3.517 -4.473 3.002 1.00 98.75 92 ALA A CA 1
ATOM 743 C C . ALA A 1 92 ? -4.473 -3.883 1.957 1.00 98.75 92 ALA A C 1
ATOM 745 O O . ALA A 1 92 ? -5.003 -2.792 2.162 1.00 98.75 92 ALA A O 1
ATOM 746 N N . HIS A 1 93 ? -4.775 -4.634 0.894 1.00 98.81 93 HIS A N 1
ATOM 747 C CA . HIS A 1 93 ? -5.717 -4.206 -0.141 1.00 98.81 93 HIS A CA 1
ATOM 748 C C . HIS A 1 93 ? -7.134 -3.972 0.403 1.00 98.81 93 HIS A C 1
ATOM 750 O O . HIS A 1 93 ? -7.742 -2.928 0.151 1.00 98.81 93 HIS A O 1
ATOM 756 N N . ALA A 1 94 ? -7.653 -4.912 1.199 1.00 98.81 94 ALA A N 1
ATOM 757 C CA . ALA A 1 94 ? -8.975 -4.782 1.807 1.00 98.81 94 ALA A CA 1
ATOM 758 C C . ALA A 1 94 ? -9.057 -3.568 2.750 1.00 98.81 94 ALA A C 1
ATOM 760 O O . ALA A 1 94 ? -9.996 -2.777 2.668 1.00 98.81 94 ALA A O 1
ATOM 761 N N . LEU A 1 95 ? -8.054 -3.379 3.610 1.00 98.88 95 LEU A N 1
ATOM 762 C CA . LEU A 1 95 ? -8.004 -2.262 4.554 1.00 98.88 95 LEU A CA 1
ATOM 763 C C . LEU A 1 95 ? -7.836 -0.914 3.835 1.00 98.88 95 LEU A C 1
ATOM 765 O O . LEU A 1 95 ? -8.518 0.047 4.185 1.00 98.88 95 LEU A O 1
ATOM 769 N N . ALA A 1 96 ? -7.005 -0.839 2.791 1.00 98.88 96 ALA A N 1
ATOM 770 C CA . ALA A 1 96 ? -6.868 0.364 1.969 1.00 98.88 96 ALA A CA 1
ATOM 771 C C . ALA A 1 96 ? -8.190 0.728 1.270 1.00 98.88 96 ALA A C 1
ATOM 773 O O . ALA A 1 96 ? -8.546 1.902 1.199 1.00 98.88 96 ALA A O 1
ATOM 774 N N . THR A 1 97 ? -8.954 -0.274 0.827 1.00 98.81 97 THR A N 1
ATOM 775 C CA . THR A 1 97 ? -10.286 -0.075 0.231 1.00 98.81 97 THR A CA 1
ATOM 776 C C . THR A 1 97 ? -11.274 0.517 1.237 1.00 98.81 97 THR A C 1
ATOM 778 O O . THR A 1 97 ? -11.988 1.470 0.922 1.00 98.81 97 THR A O 1
ATOM 781 N N . ILE A 1 98 ? -11.293 0.002 2.473 1.00 98.69 98 ILE A N 1
ATOM 782 C CA . ILE A 1 98 ? -12.131 0.553 3.551 1.00 98.69 98 ILE A CA 1
ATOM 783 C C . ILE A 1 98 ? -11.699 1.988 3.882 1.00 98.69 98 ILE A C 1
ATOM 785 O O . ILE A 1 98 ? -12.540 2.874 4.002 1.00 98.69 98 ILE A O 1
ATOM 789 N N . SER A 1 99 ? -10.392 2.231 3.981 1.00 98.75 99 SER A N 1
ATOM 790 C CA . SER A 1 99 ? -9.825 3.554 4.250 1.00 98.75 99 SER A CA 1
ATOM 791 C C . SER A 1 99 ? -10.281 4.612 3.238 1.00 98.75 99 SER A C 1
ATOM 793 O O . SER A 1 99 ? -10.718 5.698 3.629 1.00 98.75 99 SER A O 1
ATOM 795 N N . GLU A 1 100 ? -10.232 4.279 1.946 1.00 98.38 100 GLU A N 1
ATOM 796 C CA . GLU A 1 100 ? -10.696 5.154 0.867 1.00 98.38 100 GLU A CA 1
ATOM 797 C C . GLU A 1 100 ? -12.209 5.380 0.941 1.00 98.38 100 GLU A C 1
ATOM 799 O O . GLU A 1 100 ? -12.650 6.529 0.907 1.00 98.38 100 GLU A O 1
ATOM 804 N N . THR A 1 101 ? -12.981 4.313 1.178 1.00 98.19 101 THR A N 1
ATOM 805 C CA . THR A 1 101 ? -14.445 4.373 1.339 1.00 98.19 101 THR A CA 1
ATOM 806 C C . THR A 1 101 ? -14.856 5.301 2.490 1.00 98.19 101 THR A C 1
ATOM 808 O O . THR A 1 101 ? -15.884 5.973 2.421 1.00 98.19 101 THR A O 1
ATOM 811 N N . LEU A 1 102 ? -14.038 5.378 3.544 1.00 97.44 102 LEU A N 1
ATOM 812 C CA . LEU A 1 102 ? -14.220 6.283 4.684 1.00 97.44 102 LEU A CA 1
ATOM 813 C C . LEU A 1 102 ? -13.672 7.704 4.440 1.00 97.44 102 LEU A C 1
ATOM 815 O O . LEU A 1 102 ? -13.635 8.521 5.360 1.00 97.44 102 LEU A O 1
ATOM 819 N N . GLY A 1 103 ? -13.260 8.022 3.212 1.00 96.75 103 GLY A N 1
ATOM 820 C CA . GLY A 1 103 ? -12.878 9.364 2.776 1.00 96.75 103 GLY A CA 1
ATOM 821 C C . GLY A 1 103 ? -11.390 9.697 2.895 1.00 96.75 103 GLY A C 1
ATOM 822 O O . GLY A 1 103 ? -11.011 10.849 2.670 1.00 96.75 103 GLY A O 1
ATOM 823 N N . TYR A 1 104 ? -10.516 8.736 3.221 1.00 97.88 104 TYR A N 1
ATOM 824 C CA . TYR A 1 104 ? -9.075 8.990 3.277 1.00 97.88 104 TYR A CA 1
ATOM 825 C C . TYR A 1 104 ? -8.426 8.827 1.894 1.00 97.88 104 TYR A C 1
ATOM 827 O O . TYR A 1 104 ? -7.893 7.780 1.538 1.00 97.88 104 TYR A O 1
ATOM 835 N N . SER A 1 105 ? -8.443 9.900 1.099 1.00 96.69 105 SER A N 1
ATOM 836 C CA . SER A 1 105 ? -8.058 9.892 -0.327 1.00 96.69 105 SER A CA 1
ATOM 837 C C . SER A 1 105 ? -6.638 9.393 -0.631 1.00 96.69 105 SER A C 1
ATOM 839 O O . SER A 1 105 ? -6.380 8.889 -1.726 1.00 96.69 105 SER A O 1
ATOM 841 N N . ARG A 1 106 ? -5.704 9.487 0.324 1.00 96.31 106 ARG A N 1
ATOM 842 C CA . ARG A 1 106 ? -4.340 8.955 0.165 1.00 96.31 106 ARG A CA 1
ATOM 843 C C . ARG A 1 106 ? -4.323 7.424 0.053 1.00 96.31 106 ARG A C 1
ATOM 845 O O . ARG A 1 106 ? -3.384 6.878 -0.523 1.00 96.31 106 ARG A O 1
ATOM 852 N N . ALA A 1 107 ? -5.362 6.739 0.532 1.00 98.38 107 ALA A N 1
ATOM 853 C CA . ALA A 1 107 ? -5.493 5.291 0.421 1.00 98.38 107 ALA A CA 1
ATOM 854 C C . ALA A 1 107 ? -5.629 4.792 -1.022 1.00 98.38 107 ALA A C 1
ATOM 856 O O . ALA A 1 107 ? -5.255 3.654 -1.285 1.00 98.38 107 ALA A O 1
ATOM 857 N N . LYS A 1 108 ? -6.048 5.639 -1.973 1.00 98.56 108 LYS A N 1
ATOM 858 C CA . LYS A 1 108 ? -6.126 5.274 -3.397 1.00 98.56 108 LYS A CA 1
ATOM 859 C C . LYS A 1 108 ? -4.811 4.718 -3.943 1.00 98.56 108 LYS A C 1
ATOM 861 O O . LYS A 1 108 ? -4.798 3.654 -4.556 1.00 98.56 108 LYS A O 1
ATOM 866 N N . TRP A 1 109 ? -3.691 5.379 -3.641 1.00 98.56 109 TRP A N 1
ATOM 867 C CA . TRP A 1 109 ? -2.381 4.890 -4.075 1.00 98.56 109 TRP A CA 1
ATOM 868 C C . TRP A 1 109 ? -2.071 3.523 -3.460 1.00 98.56 109 TRP A C 1
ATOM 870 O O . TRP A 1 109 ? -1.526 2.651 -4.125 1.00 98.56 109 TRP A O 1
ATOM 880 N N . LEU A 1 110 ? -2.448 3.316 -2.196 1.00 98.62 110 LEU A N 1
ATOM 881 C CA . LEU A 1 110 ? -2.199 2.063 -1.490 1.00 98.62 110 LEU A CA 1
ATOM 882 C C . LEU A 1 110 ? -3.086 0.920 -2.002 1.00 98.62 110 LEU A C 1
ATOM 884 O O . LEU A 1 110 ? -2.626 -0.216 -2.072 1.00 98.62 110 LEU A O 1
ATOM 888 N N . MET A 1 111 ? -4.323 1.202 -2.413 1.00 98.50 111 MET A N 1
ATOM 889 C CA . MET A 1 111 ? -5.179 0.226 -3.095 1.00 98.50 111 MET A CA 1
ATOM 890 C C . MET A 1 111 ? -4.542 -0.242 -4.408 1.00 98.50 111 MET A C 1
ATOM 892 O O . MET A 1 111 ? -4.452 -1.447 -4.638 1.00 98.50 111 MET A O 1
ATOM 896 N N . ALA A 1 112 ? -4.043 0.693 -5.225 1.00 98.69 112 ALA A N 1
ATOM 897 C CA . ALA A 1 112 ? -3.324 0.383 -6.460 1.00 98.69 112 ALA A CA 1
ATOM 898 C C . ALA A 1 112 ? -2.022 -0.393 -6.187 1.00 98.69 112 ALA A C 1
ATOM 900 O O . ALA A 1 112 ? -1.764 -1.423 -6.805 1.00 98.69 112 ALA A O 1
ATOM 901 N N . ALA A 1 113 ? -1.232 0.052 -5.206 1.00 98.62 113 ALA A N 1
ATOM 902 C CA . ALA A 1 113 ? 0.047 -0.563 -4.865 1.00 98.62 113 ALA A CA 1
ATOM 903 C C . ALA A 1 113 ? -0.086 -1.974 -4.279 1.00 98.62 113 ALA A C 1
ATOM 905 O O . ALA A 1 113 ? 0.712 -2.856 -4.593 1.00 98.62 113 ALA A O 1
ATOM 906 N N . SER A 1 114 ? -1.092 -2.203 -3.436 1.00 98.75 114 SER A N 1
ATOM 907 C CA . SER A 1 114 ? -1.394 -3.536 -2.905 1.00 98.75 114 SER A CA 1
ATOM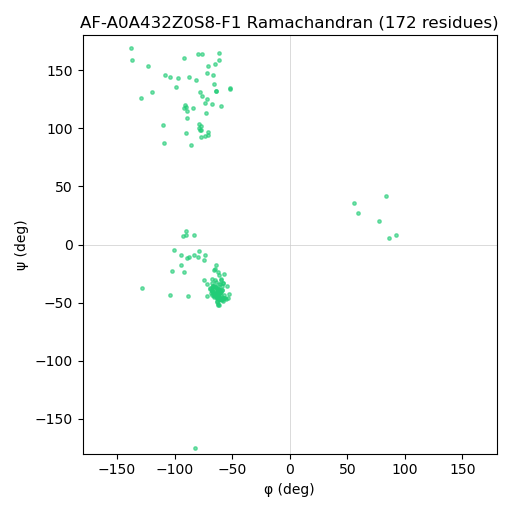 908 C C . SER A 1 114 ? -1.926 -4.468 -3.992 1.00 98.75 114 SER A C 1
ATOM 910 O O . SER A 1 114 ? -1.528 -5.629 -4.031 1.00 98.75 114 SER A O 1
ATOM 912 N N . TRP A 1 115 ? -2.751 -3.965 -4.919 1.00 98.69 115 TRP A N 1
ATOM 913 C CA . TRP A 1 115 ? -3.228 -4.743 -6.064 1.00 98.69 115 TRP A CA 1
ATOM 914 C C . TRP A 1 115 ? -2.082 -5.193 -6.973 1.00 98.69 115 TRP A C 1
ATOM 916 O O . TRP A 1 115 ? -1.931 -6.384 -7.232 1.00 98.69 115 TRP A O 1
ATOM 926 N N . ASP A 1 116 ? -1.228 -4.266 -7.402 1.00 98.75 116 ASP A N 1
ATOM 927 C CA . ASP A 1 116 ? -0.086 -4.593 -8.257 1.00 98.75 116 ASP A CA 1
ATOM 928 C C . ASP A 1 116 ? 0.884 -5.571 -7.568 1.00 98.75 116 ASP A C 1
ATOM 930 O O . ASP A 1 116 ? 1.455 -6.441 -8.222 1.00 98.75 116 ASP A O 1
ATOM 934 N N . ARG A 1 117 ? 1.047 -5.481 -6.239 1.00 98.31 117 ARG A N 1
ATOM 935 C CA . ARG A 1 117 ? 1.858 -6.437 -5.467 1.00 98.31 117 ARG A CA 1
ATOM 936 C C . ARG A 1 117 ? 1.234 -7.837 -5.452 1.00 98.31 117 ARG A C 1
ATOM 938 O O . ARG A 1 117 ? 1.970 -8.817 -5.519 1.00 98.31 117 ARG A O 1
ATOM 945 N N . LEU A 1 118 ? -0.100 -7.949 -5.421 1.00 98.44 118 LEU A N 1
ATOM 946 C CA . LEU A 1 118 ? -0.789 -9.233 -5.614 1.00 98.44 118 LEU A CA 1
ATOM 947 C C . LEU A 1 118 ? -0.568 -9.782 -7.024 1.00 98.44 118 LEU A C 1
ATOM 949 O O . LEU A 1 118 ? -0.309 -10.974 -7.154 1.00 98.44 118 LEU A O 1
ATOM 953 N N . MET A 1 119 ? -0.643 -8.941 -8.061 1.00 98.44 119 MET A N 1
ATOM 954 C CA . MET A 1 119 ? -0.381 -9.372 -9.443 1.00 98.44 119 MET A CA 1
ATOM 955 C C . MET A 1 119 ? 1.042 -9.914 -9.580 1.00 98.44 119 MET A C 1
ATOM 957 O O . MET A 1 119 ? 1.225 -11.031 -10.053 1.00 98.44 119 MET A O 1
ATOM 961 N N . MET A 1 120 ? 2.028 -9.190 -9.042 1.00 97.38 120 MET A N 1
ATOM 962 C CA . MET A 1 120 ? 3.423 -9.628 -9.027 1.00 97.38 120 MET A CA 1
ATOM 963 C C . MET A 1 120 ? 3.609 -10.964 -8.288 1.00 97.38 120 MET A C 1
ATOM 965 O O . MET A 1 120 ? 4.335 -11.826 -8.772 1.00 97.38 120 MET A O 1
ATOM 969 N N . TYR A 1 121 ? 2.926 -11.174 -7.153 1.00 96.38 121 TYR A N 1
ATOM 970 C CA . TYR A 1 121 ? 2.961 -12.452 -6.426 1.00 96.38 121 TYR A CA 1
ATOM 971 C C . TYR A 1 121 ? 2.415 -13.623 -7.258 1.00 96.38 121 TYR A C 1
ATOM 973 O O . TYR A 1 121 ? 2.894 -14.746 -7.134 1.00 96.38 121 TYR A O 1
ATOM 981 N N . PHE A 1 122 ? 1.412 -13.373 -8.103 1.00 97.25 122 PHE A N 1
ATOM 982 C CA . PHE A 1 122 ? 0.848 -14.371 -9.016 1.00 97.25 122 PHE A CA 1
ATOM 983 C C . PHE A 1 122 ? 1.539 -14.415 -10.384 1.00 97.25 122 PHE A C 1
ATOM 985 O O . PHE A 1 122 ? 1.009 -15.056 -11.289 1.00 97.25 122 PHE A O 1
ATOM 992 N N . GLU A 1 123 ? 2.693 -13.755 -10.536 1.00 97.50 123 GLU A N 1
ATOM 993 C CA . GLU A 1 123 ? 3.450 -13.676 -11.792 1.00 97.50 123 GLU A CA 1
ATOM 994 C C . GLU A 1 123 ? 2.616 -13.114 -12.959 1.00 97.50 123 GLU A C 1
ATOM 996 O O . GLU A 1 123 ? 2.737 -13.539 -14.107 1.00 97.50 123 GLU A O 1
ATOM 1001 N N . GLN A 1 124 ? 1.732 -12.161 -12.658 1.00 98.50 124 GLN A N 1
ATOM 1002 C CA . GLN A 1 124 ? 0.877 -11.486 -13.631 1.00 98.50 124 GLN A CA 1
ATOM 1003 C C . GLN A 1 124 ? 1.327 -10.043 -13.843 1.00 98.50 124 GLN A C 1
ATOM 1005 O O . GLN A 1 124 ? 1.709 -9.392 -12.867 1.00 98.50 124 GLN A O 1
ATOM 1010 N N . PRO A 1 125 ? 1.195 -9.497 -15.067 1.00 98.56 125 PRO A N 1
ATOM 1011 C CA . PRO A 1 125 ? 1.394 -8.077 -15.307 1.00 98.56 125 PRO A CA 1
ATOM 1012 C C . PRO A 1 125 ? 0.566 -7.224 -14.342 1.00 98.56 125 PRO A C 1
ATOM 1014 O O . PRO A 1 125 ? -0.619 -7.472 -14.105 1.00 98.56 125 PRO A O 1
ATOM 1017 N N . GLN A 1 126 ? 1.197 -6.198 -13.784 1.00 98.56 126 GLN A N 1
ATOM 1018 C CA . GLN A 1 126 ? 0.527 -5.242 -12.914 1.00 98.56 126 GLN A CA 1
ATOM 1019 C C . GLN A 1 126 ? -0.329 -4.267 -13.734 1.00 98.56 126 GLN A C 1
ATOM 1021 O O . GLN A 1 126 ? -0.142 -4.130 -14.941 1.00 98.56 126 GLN A O 1
ATOM 1026 N N . TRP A 1 127 ? -1.254 -3.552 -13.098 1.00 98.50 127 TRP A N 1
ATOM 1027 C CA . TRP A 1 127 ? -2.174 -2.662 -13.820 1.00 98.50 127 TRP A CA 1
ATOM 1028 C C . TRP A 1 127 ? -1.786 -1.196 -13.658 1.00 98.50 127 TRP A C 1
ATOM 1030 O O . TRP A 1 127 ? -1.775 -0.425 -14.621 1.00 98.50 127 TRP A O 1
ATOM 1040 N N . TYR A 1 128 ? -1.429 -0.793 -12.439 1.00 98.56 128 TYR A N 1
ATOM 1041 C CA . TYR A 1 128 ? -1.215 0.616 -12.123 1.00 98.56 128 TYR A CA 1
ATOM 1042 C C . TYR A 1 128 ? 0.239 1.053 -12.315 1.00 98.56 128 TYR A C 1
ATOM 1044 O O . TYR A 1 128 ? 0.473 2.226 -12.592 1.00 98.56 128 TYR A O 1
ATOM 1052 N N . GLY A 1 129 ? 1.214 0.145 -12.259 1.00 98.31 129 GLY A N 1
ATOM 1053 C CA . GLY A 1 129 ? 2.624 0.484 -12.491 1.00 98.31 129 GLY A CA 1
ATOM 1054 C C . GLY A 1 129 ? 3.311 1.025 -11.236 1.00 98.31 129 GLY A C 1
ATOM 1055 O O . GLY A 1 129 ? 4.052 2.011 -11.294 1.00 98.31 129 GLY A O 1
ATOM 1056 N N . THR A 1 130 ? 3.030 0.411 -10.089 1.00 98.19 130 THR A N 1
ATOM 1057 C CA . THR A 1 130 ? 3.560 0.798 -8.774 1.00 98.19 130 THR A CA 1
ATOM 1058 C C . THR A 1 130 ? 4.705 -0.089 -8.273 1.00 98.19 130 THR A C 1
ATOM 1060 O O . THR A 1 130 ? 5.477 0.356 -7.422 1.00 98.19 130 THR A O 1
ATOM 1063 N N . GLN A 1 131 ? 4.817 -1.323 -8.771 1.00 97.94 131 GLN A N 1
ATOM 1064 C CA . GLN A 1 131 ? 5.819 -2.306 -8.362 1.00 97.94 131 GLN A CA 1
ATOM 1065 C C . GLN A 1 131 ? 7.018 -2.314 -9.305 1.00 97.94 131 GLN A C 1
ATOM 1067 O O . GLN A 1 131 ? 6.894 -2.187 -10.525 1.00 97.94 131 GLN A O 1
ATOM 1072 N N . PHE A 1 132 ? 8.190 -2.510 -8.716 1.00 97.00 132 PHE A N 1
ATOM 1073 C CA . PHE A 1 132 ? 9.478 -2.521 -9.392 1.00 97.00 132 PHE A CA 1
ATOM 1074 C C . PHE A 1 132 ? 10.176 -3.850 -9.125 1.00 97.00 132 PHE A C 1
ATOM 1076 O O . PHE A 1 132 ? 9.948 -4.479 -8.095 1.00 97.00 132 PHE A O 1
ATOM 1083 N N . THR A 1 133 ? 11.050 -4.248 -10.036 1.00 96.31 133 THR A N 1
ATOM 1084 C CA . THR A 1 133 ? 11.892 -5.438 -9.911 1.00 96.31 133 THR A CA 1
ATOM 1085 C C . THR A 1 133 ? 13.304 -5.107 -10.387 1.00 96.31 133 THR A C 1
ATOM 1087 O O . THR A 1 133 ? 13.522 -4.044 -10.969 1.00 96.31 133 THR A O 1
ATOM 1090 N N . THR A 1 134 ? 14.257 -5.997 -10.150 1.00 96.06 134 THR A N 1
ATOM 1091 C CA . THR A 1 134 ? 15.610 -5.904 -10.708 1.00 96.06 134 THR A CA 1
ATOM 1092 C C . THR A 1 134 ? 15.759 -6.895 -11.856 1.00 96.06 134 THR A C 1
ATOM 1094 O O . THR A 1 134 ? 15.174 -7.977 -11.822 1.00 96.06 134 THR A O 1
ATOM 1097 N N . ASP A 1 135 ? 16.508 -6.538 -12.895 1.00 92.31 135 ASP A N 1
ATOM 1098 C CA . ASP A 1 135 ? 16.888 -7.489 -13.942 1.00 92.31 135 ASP A CA 1
ATOM 1099 C C . ASP A 1 135 ? 18.111 -8.346 -13.556 1.00 92.31 135 ASP A C 1
ATOM 1101 O O . ASP A 1 135 ? 18.595 -8.295 -12.425 1.00 92.31 135 ASP A O 1
ATOM 1105 N N . GLU A 1 136 ? 18.598 -9.167 -14.493 1.00 93.44 136 GLU A N 1
ATOM 1106 C CA . GLU A 1 136 ? 19.762 -10.044 -14.288 1.00 93.44 136 GLU A CA 1
ATOM 1107 C C . GLU A 1 136 ? 21.059 -9.273 -13.988 1.00 93.44 136 GLU A C 1
ATOM 1109 O O . GLU A 1 136 ? 21.965 -9.821 -13.359 1.00 93.44 136 GLU A O 1
ATOM 1114 N N . SER A 1 137 ? 21.147 -8.006 -14.406 1.00 92.88 137 SER A N 1
ATOM 1115 C CA . SER A 1 137 ? 22.280 -7.117 -14.128 1.00 92.88 137 SER A CA 1
ATOM 1116 C C . SER A 1 137 ? 22.178 -6.457 -12.749 1.00 92.88 137 SER A C 1
ATOM 1118 O O . SER A 1 137 ? 23.140 -5.837 -12.298 1.00 92.88 137 SER A O 1
ATOM 1120 N N . GLY A 1 138 ? 21.036 -6.600 -12.068 1.00 94.00 138 GLY A N 1
ATOM 1121 C CA . GLY A 1 138 ? 20.727 -5.919 -10.813 1.00 94.00 138 GLY A CA 1
ATOM 1122 C C . GLY A 1 138 ? 20.122 -4.525 -10.997 1.00 94.00 138 GLY A C 1
ATOM 1123 O O . GLY A 1 138 ? 19.883 -3.844 -10.000 1.00 94.00 138 GLY A O 1
ATOM 1124 N N . ASP A 1 139 ? 19.834 -4.113 -12.235 1.00 95.81 139 ASP A N 1
ATOM 1125 C CA . ASP A 1 139 ? 19.267 -2.801 -12.531 1.00 95.81 139 ASP A CA 1
ATOM 1126 C C . ASP A 1 139 ? 17.766 -2.789 -12.220 1.00 95.81 139 ASP A C 1
ATOM 1128 O O . ASP A 1 139 ? 16.997 -3.659 -12.644 1.00 95.81 139 ASP A O 1
ATOM 1132 N N . TRP A 1 140 ? 17.318 -1.770 -11.489 1.00 96.50 140 TRP A N 1
ATOM 1133 C CA . TRP A 1 140 ? 15.912 -1.512 -11.224 1.00 96.50 140 TRP A CA 1
ATOM 1134 C C . TRP A 1 140 ? 15.162 -1.191 -12.515 1.00 96.50 140 TRP A C 1
ATOM 1136 O O . TRP A 1 140 ? 15.526 -0.297 -13.284 1.00 96.50 140 TRP A O 1
ATOM 1146 N N . LYS A 1 141 ? 14.020 -1.854 -12.684 1.00 97.00 141 LYS A N 1
ATOM 1147 C CA . LYS A 1 141 ? 13.033 -1.589 -13.730 1.00 97.00 141 LYS A CA 1
ATOM 1148 C C . LYS A 1 141 ? 11.615 -1.641 -13.172 1.00 97.00 141 LYS A C 1
ATOM 1150 O O . LYS A 1 141 ? 11.346 -2.234 -12.126 1.00 97.00 141 LYS A O 1
ATOM 1155 N N . LEU A 1 142 ? 10.688 -1.009 -13.885 1.00 97.75 142 LEU A N 1
ATOM 1156 C CA . LEU A 1 142 ? 9.263 -1.192 -13.629 1.00 97.75 142 LEU A CA 1
ATOM 1157 C C . LEU A 1 142 ? 8.899 -2.657 -13.916 1.00 97.75 142 LEU A C 1
ATOM 1159 O O . LEU A 1 142 ? 9.311 -3.191 -14.948 1.00 97.75 142 LEU A O 1
ATOM 1163 N N . TYR A 1 143 ? 8.170 -3.309 -13.009 1.00 98.06 143 TYR A N 1
ATOM 1164 C CA . TYR A 1 143 ? 7.665 -4.659 -13.267 1.00 98.06 143 TYR A CA 1
ATOM 1165 C C . TYR A 1 143 ? 6.659 -4.631 -14.433 1.00 98.06 143 TYR A C 1
ATOM 1167 O O . TYR A 1 143 ? 6.078 -3.579 -14.706 1.00 98.06 143 TYR A O 1
ATOM 1175 N N . GLU A 1 144 ? 6.477 -5.748 -15.142 1.00 98.19 144 GLU A N 1
ATOM 1176 C CA . GLU A 1 144 ? 5.635 -5.810 -16.345 1.00 98.19 144 GLU A CA 1
ATOM 1177 C C . GLU A 1 144 ? 4.239 -5.229 -16.086 1.00 98.19 144 GLU A C 1
ATOM 1179 O O . GLU A 1 144 ? 3.635 -5.518 -15.054 1.00 98.19 144 GLU A O 1
ATOM 1184 N N . VAL A 1 145 ? 3.752 -4.385 -17.003 1.00 98.50 145 VAL A N 1
ATOM 1185 C CA . VAL A 1 145 ? 2.463 -3.690 -16.891 1.00 98.50 145 VAL A CA 1
ATOM 1186 C C . VAL A 1 145 ? 1.571 -4.088 -18.057 1.00 98.50 145 VAL A C 1
ATOM 1188 O O . VAL A 1 145 ? 1.994 -3.979 -19.208 1.00 98.50 145 VAL A O 1
ATOM 1191 N N . ASP A 1 146 ? 0.328 -4.466 -17.769 1.00 98.19 146 ASP A N 1
ATOM 1192 C CA . ASP A 1 146 ? -0.718 -4.547 -18.785 1.00 98.19 146 ASP A CA 1
ATOM 1193 C C . ASP A 1 146 ? -1.212 -3.129 -19.110 1.00 98.19 146 ASP A C 1
ATOM 1195 O O . ASP A 1 146 ? -1.934 -2.489 -18.337 1.00 98.19 146 ASP A O 1
ATOM 1199 N N . VAL A 1 147 ? -0.746 -2.605 -20.242 1.00 96.75 147 VAL A N 1
ATOM 1200 C CA . VAL A 1 147 ? -0.974 -1.212 -20.648 1.00 96.75 147 VAL A CA 1
ATOM 1201 C C . VAL A 1 147 ? -2.397 -0.948 -21.142 1.00 96.75 147 VAL A C 1
ATOM 1203 O O . VAL A 1 147 ? -2.781 0.217 -21.234 1.00 96.75 147 VAL A O 1
ATOM 1206 N N . ASP A 1 148 ? -3.183 -1.992 -21.414 1.00 97.00 148 ASP A N 1
ATOM 1207 C CA . ASP A 1 148 ? -4.527 -1.867 -21.984 1.00 97.00 148 ASP A CA 1
ATOM 1208 C C . ASP A 1 148 ? -5.623 -1.734 -20.907 1.00 97.00 148 ASP A C 1
ATOM 1210 O O . ASP A 1 148 ? -6.766 -1.396 -21.225 1.00 97.00 148 ASP A O 1
ATOM 1214 N N . ILE A 1 149 ? -5.297 -1.975 -19.628 1.00 97.75 149 ILE A N 1
ATOM 1215 C CA . ILE A 1 149 ? -6.286 -2.012 -18.533 1.00 97.75 149 ILE A CA 1
ATOM 1216 C C . ILE A 1 149 ? -6.527 -0.639 -17.899 1.00 97.75 149 ILE A C 1
ATOM 1218 O O . ILE A 1 149 ? -7.676 -0.282 -17.639 1.00 97.75 149 ILE A O 1
ATOM 1222 N N . ILE A 1 150 ? -5.461 0.121 -17.623 1.00 97.94 150 ILE A N 1
ATOM 1223 C CA . ILE A 1 150 ? -5.529 1.418 -16.929 1.00 97.94 150 ILE A CA 1
ATOM 1224 C C . ILE A 1 150 ? -4.767 2.474 -17.739 1.00 97.94 150 ILE A C 1
ATOM 1226 O O . ILE A 1 150 ? -3.582 2.297 -18.037 1.00 97.94 150 ILE A O 1
ATOM 1230 N N . SER A 1 151 ? -5.420 3.596 -18.058 1.00 98.25 151 SER A N 1
ATOM 1231 C CA . SER A 1 151 ? -4.783 4.753 -18.707 1.00 98.25 151 SER A CA 1
ATOM 1232 C C . SER A 1 151 ? -4.007 5.621 -17.708 1.00 98.25 151 SER A C 1
ATOM 1234 O O . SER A 1 151 ? -4.208 5.530 -16.497 1.00 98.25 151 SER A O 1
ATOM 1236 N N . ASP A 1 152 ? -3.126 6.500 -18.187 1.00 98.44 152 ASP A N 1
ATOM 1237 C CA . ASP A 1 152 ? -2.402 7.421 -17.299 1.00 98.44 152 ASP A CA 1
ATOM 1238 C C . ASP A 1 152 ? -3.326 8.462 -16.640 1.00 98.44 152 ASP A C 1
ATOM 1240 O O . ASP A 1 152 ? -3.085 8.857 -15.498 1.00 98.44 152 ASP A O 1
ATOM 1244 N N . GLU A 1 153 ? -4.422 8.858 -17.296 1.00 98.19 153 GLU A N 1
ATOM 1245 C CA . GLU A 1 153 ? -5.462 9.691 -16.681 1.00 98.19 153 GLU A CA 1
ATOM 1246 C C . GLU A 1 153 ? -6.116 8.964 -15.503 1.00 98.19 153 GLU A C 1
ATOM 1248 O O . GLU A 1 153 ? -6.256 9.539 -14.424 1.00 98.19 153 GLU A O 1
ATOM 1253 N N . GLN A 1 154 ? -6.441 7.679 -15.674 1.00 98.06 154 GLN A N 1
ATOM 1254 C CA . GLN A 1 154 ? -6.967 6.855 -14.588 1.00 98.06 154 GLN A CA 1
ATOM 1255 C C . GLN A 1 154 ? -5.918 6.674 -13.485 1.00 98.06 154 GLN A C 1
ATOM 1257 O O . GLN A 1 154 ? -6.244 6.864 -12.320 1.00 98.06 154 GLN A O 1
ATOM 1262 N N . ARG A 1 155 ? -4.638 6.411 -13.794 1.00 98.50 155 ARG A N 1
ATOM 1263 C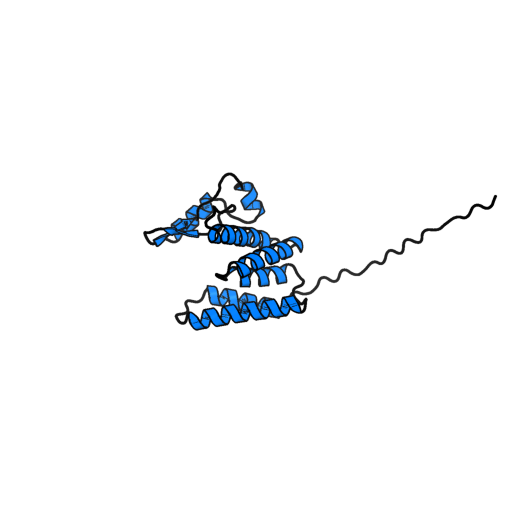 CA . ARG A 1 155 ? -3.571 6.359 -12.767 1.00 98.50 155 ARG A CA 1
ATOM 1264 C C . ARG A 1 155 ? -3.543 7.623 -11.910 1.00 98.50 155 ARG A C 1
ATOM 1266 O O . ARG A 1 155 ? -3.470 7.522 -10.683 1.00 98.50 155 ARG A O 1
ATOM 1273 N N . ALA A 1 156 ? -3.686 8.795 -12.526 1.00 98.19 156 ALA A N 1
ATOM 1274 C CA . ALA A 1 156 ? -3.722 10.062 -11.806 1.00 98.19 156 ALA A CA 1
ATOM 1275 C C . ALA A 1 156 ? -4.908 10.154 -10.824 1.00 98.19 156 ALA A C 1
ATOM 1277 O O . ALA A 1 156 ? -4.724 10.621 -9.699 1.00 98.19 156 ALA A O 1
ATOM 1278 N N . GLU A 1 157 ? -6.094 9.645 -11.183 1.00 97.25 157 GLU A N 1
ATOM 1279 C CA . GLU A 1 157 ? -7.256 9.573 -10.275 1.00 97.25 157 GLU A CA 1
ATOM 1280 C C . GLU A 1 157 ? -6.994 8.711 -9.029 1.00 97.25 157 GLU A C 1
ATOM 1282 O O . GLU A 1 157 ? -7.601 8.943 -7.975 1.00 97.25 157 GLU A O 1
ATOM 1287 N N . TRP A 1 158 ? -6.076 7.745 -9.147 1.00 97.50 158 TRP A N 1
ATOM 1288 C CA . TRP A 1 158 ? -5.618 6.848 -8.085 1.00 97.50 158 TRP A CA 1
ATOM 1289 C C . TRP A 1 158 ? -4.367 7.357 -7.347 1.00 97.50 158 TRP A C 1
ATOM 1291 O O . TRP A 1 158 ? -3.817 6.649 -6.503 1.00 97.50 158 TRP A O 1
ATOM 1301 N N . ASN A 1 159 ? -3.922 8.591 -7.614 1.00 97.75 159 ASN A N 1
ATOM 1302 C CA . ASN A 1 159 ? -2.667 9.164 -7.108 1.00 97.75 159 ASN A CA 1
ATOM 1303 C C . ASN A 1 159 ? -1.413 8.363 -7.519 1.00 97.75 159 ASN A C 1
ATOM 1305 O O . ASN A 1 159 ? -0.395 8.383 -6.821 1.00 97.75 159 ASN A O 1
ATOM 1309 N N . VAL A 1 160 ? -1.477 7.652 -8.645 1.00 98.25 160 VAL A N 1
ATOM 1310 C CA . VAL A 1 160 ? -0.359 6.913 -9.237 1.00 98.25 160 VAL A CA 1
ATOM 1311 C C . VAL A 1 160 ? 0.259 7.758 -10.366 1.00 98.25 160 VAL A C 1
ATOM 1313 O O . VAL A 1 160 ? -0.480 8.358 -11.146 1.00 98.25 160 VAL A O 1
ATOM 1316 N N . PRO A 1 161 ? 1.601 7.864 -10.462 1.00 97.94 161 PRO A N 1
ATOM 1317 C CA . PRO A 1 161 ? 2.260 8.532 -11.588 1.00 97.94 161 PRO A CA 1
ATOM 1318 C C . PRO A 1 161 ? 1.961 7.861 -12.939 1.00 97.94 161 PRO A C 1
ATOM 1320 O O . PRO A 1 161 ? 1.541 6.707 -12.984 1.00 97.94 161 PRO A O 1
ATOM 1323 N N . SER A 1 162 ? 2.251 8.553 -14.044 1.00 98.38 162 SER A N 1
ATOM 1324 C CA . SER A 1 162 ? 2.246 7.932 -15.375 1.00 98.38 162 SER A CA 1
ATOM 1325 C C . SER A 1 162 ? 3.279 6.810 -15.484 1.00 98.38 162 SER A C 1
ATOM 1327 O O . SER A 1 162 ? 4.282 6.798 -14.757 1.00 98.38 162 SER A O 1
ATOM 1329 N N . LEU A 1 163 ? 3.089 5.899 -16.442 1.00 98.06 163 LEU A N 1
ATOM 1330 C CA . LEU A 1 163 ? 4.057 4.823 -16.681 1.00 98.06 163 LEU A CA 1
ATOM 1331 C C . LEU A 1 163 ? 5.451 5.349 -17.016 1.00 98.06 163 LEU A C 1
ATOM 1333 O O . LEU A 1 163 ? 6.437 4.812 -16.516 1.00 98.06 163 LEU A O 1
ATOM 1337 N N . GLU A 1 164 ? 5.546 6.422 -17.800 1.00 98.12 164 GLU A N 1
ATOM 1338 C CA . GLU A 1 164 ? 6.831 7.057 -18.111 1.00 98.12 164 GLU A CA 1
ATOM 1339 C C . GLU A 1 164 ? 7.516 7.598 -16.849 1.00 98.12 164 GLU A C 1
ATOM 1341 O O . GLU A 1 164 ? 8.688 7.310 -16.611 1.00 98.12 164 GLU A O 1
ATOM 1346 N N . ALA A 1 165 ? 6.781 8.275 -15.961 1.00 98.00 165 ALA A N 1
ATOM 1347 C CA . ALA A 1 165 ? 7.340 8.760 -14.700 1.00 98.00 165 ALA A CA 1
ATOM 1348 C C . ALA A 1 165 ? 7.774 7.614 -13.764 1.00 98.00 165 ALA A C 1
ATOM 1350 O O . ALA A 1 165 ? 8.774 7.736 -13.047 1.00 98.00 165 ALA A O 1
ATOM 1351 N N . SER A 1 166 ? 7.041 6.496 -13.760 1.00 97.19 166 SER A N 1
ATOM 1352 C CA . SER A 1 166 ? 7.433 5.286 -13.033 1.00 97.19 166 SER A CA 1
ATOM 1353 C C . SER A 1 166 ? 8.705 4.664 -13.619 1.00 97.19 166 SER A C 1
ATOM 1355 O O . SER A 1 166 ? 9.630 4.371 -12.862 1.00 97.19 166 SER A O 1
ATOM 1357 N N . LYS A 1 167 ? 8.822 4.534 -14.947 1.00 97.06 167 LYS A N 1
ATOM 1358 C CA . LYS A 1 167 ? 10.045 4.041 -15.610 1.00 97.06 167 LYS A CA 1
ATOM 1359 C C . LYS A 1 167 ? 11.254 4.922 -15.295 1.00 97.06 167 LYS A C 1
ATOM 1361 O O . LYS A 1 167 ? 12.281 4.403 -14.869 1.00 97.06 167 LYS A O 1
ATOM 1366 N N . GLU A 1 168 ? 11.114 6.245 -15.390 1.00 97.06 168 GLU A N 1
ATOM 1367 C CA . GLU A 1 168 ? 12.183 7.181 -15.021 1.00 97.06 168 GLU A CA 1
ATOM 1368 C C . GLU A 1 168 ? 12.622 7.020 -13.562 1.00 97.06 168 GLU A C 1
ATOM 1370 O O . GLU A 1 168 ? 13.808 7.115 -13.248 1.00 97.06 168 GLU A O 1
ATOM 1375 N N . ARG A 1 169 ? 11.677 6.776 -12.645 1.00 94.94 169 ARG A N 1
ATOM 1376 C CA . ARG A 1 169 ? 11.997 6.530 -11.234 1.00 94.94 169 ARG A CA 1
ATOM 1377 C C . ARG A 1 169 ? 12.855 5.281 -11.063 1.00 94.94 169 ARG A C 1
ATOM 1379 O O . ARG A 1 169 ? 13.743 5.312 -10.217 1.00 94.94 169 ARG A O 1
ATOM 1386 N N . ALA A 1 170 ? 12.587 4.221 -11.825 1.00 94.00 170 ALA A N 1
ATOM 1387 C CA . ALA A 1 170 ? 13.417 3.023 -11.819 1.00 94.00 170 ALA A CA 1
ATOM 1388 C C . ALA A 1 170 ? 14.830 3.346 -12.322 1.00 94.00 170 ALA A C 1
ATOM 1390 O O . ALA A 1 170 ? 15.795 3.082 -11.617 1.00 94.00 170 ALA A O 1
ATOM 1391 N N . SER A 1 171 ? 14.942 4.048 -13.454 1.00 93.56 171 SER A N 1
ATOM 1392 C CA . SER A 1 171 ? 16.236 4.431 -14.032 1.00 93.56 171 SER A CA 1
ATOM 1393 C C . SER A 1 171 ? 17.094 5.304 -13.111 1.00 93.56 171 SER A C 1
ATOM 1395 O O . SER A 1 171 ? 18.311 5.222 -13.172 1.00 93.56 171 SER A O 1
ATOM 1397 N N . ARG A 1 172 ? 16.494 6.127 -12.240 1.00 94.50 172 ARG A N 1
ATOM 1398 C CA . ARG A 1 172 ? 17.232 6.950 -11.256 1.00 94.50 172 ARG A CA 1
ATOM 1399 C C . ARG A 1 172 ? 17.817 6.151 -10.082 1.00 94.50 172 ARG A C 1
ATOM 1401 O O . ARG A 1 172 ? 18.502 6.746 -9.254 1.00 94.50 172 ARG A O 1
ATOM 1408 N N . ARG A 1 173 ? 17.470 4.867 -9.944 1.00 89.19 173 ARG A N 1
ATOM 1409 C CA . ARG A 1 173 ? 17.972 3.977 -8.881 1.00 89.19 173 ARG A CA 1
ATOM 1410 C C . ARG A 1 173 ? 19.190 3.154 -9.311 1.00 89.19 173 ARG A C 1
ATOM 1412 O O . ARG A 1 173 ? 19.765 2.501 -8.444 1.00 89.19 173 ARG A O 1
ATOM 1419 N N . ASN A 1 174 ? 19.534 3.194 -10.597 1.00 88.31 174 ASN A N 1
ATOM 1420 C CA . ASN A 1 174 ? 20.705 2.548 -11.193 1.00 88.31 174 ASN A CA 1
ATOM 1421 C C . ASN A 1 174 ? 21.855 3.555 -11.246 1.00 88.31 174 ASN A C 1
ATOM 1423 O O . ASN A 1 174 ? 23.001 3.160 -10.946 1.00 88.31 174 ASN A O 1
#

Mean predicted aligned error: 6.98 Å

Sequence (174 aa):
MKKVFVFLLIVTCSFPVFANENNTELARLFNEDQQAQRSQSNDWDALDREEAARRDAVLALLKKGEVETGLDYFHAAVIFQHSESVEDIRRAHALATISETLGYSRAKWLMAASWDRLMMYFEQPQWYGTQFTTDESGDWKLYEVDVDIISDEQRAEWNVPSLEASKERASRRN

Solvent-accessible surface area (backbone atoms only — not comparable to full-atom values): 9752 Å² total; per-residue (Å²): 137,87,84,82,83,84,80,82,81,80,80,80,78,81,72,82,82,74,80,75,79,71,44,66,68,54,52,48,52,35,53,51,49,59,47,54,77,71,51,91,73,91,54,61,72,59,48,54,52,52,53,49,51,49,50,53,52,47,51,53,35,53,74,71,61,63,56,78,39,20,65,32,25,33,36,52,12,53,62,26,52,75,46,90,46,69,68,36,24,51,48,12,26,54,29,10,48,51,5,33,75,59,66,29,69,75,20,36,34,46,30,45,42,27,47,23,48,52,26,52,75,70,76,38,62,16,51,58,53,71,48,67,43,61,51,99,88,64,46,44,34,58,41,63,58,41,72,88,79,43,51,54,71,56,22,48,78,30,70,33,61,38,64,66,59,36,40,53,56,21,58,74,72,99

Nearest PDB structures (foldseek):
  8xwx-assembly1_C  TM=7.580E-01  e=6.603E-01  Homo sapiens
  8xwx-assembly1_B  TM=7.402E-01  e=1.110E+00  Homo sapiens
  1nzn-assembly1_A  TM=7.549E-01  e=1.681E+00  Homo sapiens
  6deh-assembly2_B  TM=5.068E-01  e=1.865E+00  Legionella pneumophila subsp. pneumophila str. Philadelphia 1
  1iyg-assembly1_A  TM=5.271E-01  e=2.295E+00  Mus musculus

Radius of gyration: 21.86 Å; Cα contacts (8 Å, |Δi|>4): 209; chains: 1; bounding box: 92×27×41 Å

Secondary structure (DSSP, 8-state):
-PPPP------------PPPPP-HHHHHHHHHHHHHTTS--S-HHHHHHHHHHHHHHHHHHHHHT---SHHHHHHHHHHHHT-S-HHHHHHHHHHHHHHHHTT-TTHHHHHHHHHHHHHHHTT--BSS---EEE-TTS-EEEPPB-TTT--HHHHHHTTPPPHHHHHHHHHTT-

Foldseek 3Di:
DDDDDDDDDPDPPPDPPDDDDADPVLVVLLVVLVVLVVDDDPCVVVSVVSLVVSLVVLVVCVVVVVQDALVSLQSNLVSLCPDPDLVSLVSSLVSLVVSVVRPNLLSLLSNLSSQQSNCVVVVHARALQNDWDADPVRQIAGGHHPDVRAAQVRSVSSVGHHNVVSRVVSNVVD

pLDDT: mean 91.27, std 14.02, range [38.75, 98.88]